Protein AF-A0A1A7YE66-F1 (afdb_monomer_lite)

Radius of gyration: 17.96 Å; chains: 1; bounding box: 40×34×47 Å

Organism: NCBI:txid60296

Sequence (87 aa):
RVLREIPAGEELSVWYSNALAQWYDIPTTATPTHDEKGEERYICWYCWRIFKYPNTLKAHVHFHCALSNGRGYVHSEQARGIESFSR

Structure (mmCIF, N/CA/C/O backbone):
data_AF-A0A1A7YE66-F1
#
_entry.id   AF-A0A1A7YE66-F1
#
loop_
_atom_site.group_PDB
_atom_site.id
_atom_site.type_symbol
_atom_site.label_atom_id
_atom_site.label_alt_id
_atom_site.label_comp_id
_atom_site.label_asym_id
_atom_site.label_entit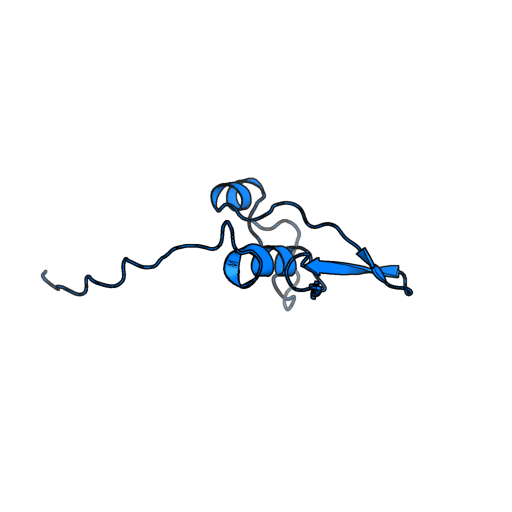y_id
_atom_site.label_seq_id
_atom_site.pdbx_PDB_ins_code
_atom_site.Cartn_x
_atom_site.Cartn_y
_atom_site.Cartn_z
_atom_site.occupancy
_atom_site.B_iso_or_equiv
_atom_site.auth_seq_id
_atom_site.auth_comp_id
_atom_site.auth_asym_id
_atom_site.auth_atom_id
_atom_site.pdbx_PDB_model_num
ATOM 1 N N . ARG A 1 1 ? -9.815 -15.206 4.008 1.00 85.62 1 ARG A N 1
ATOM 2 C CA . ARG A 1 1 ? -10.373 -15.640 5.314 1.00 85.62 1 ARG A CA 1
ATOM 3 C C . ARG A 1 1 ? -10.319 -14.469 6.275 1.00 85.62 1 ARG A C 1
ATOM 5 O O . ARG A 1 1 ? -9.402 -13.667 6.150 1.00 85.62 1 ARG A O 1
ATOM 12 N N . VAL A 1 2 ? -11.264 -14.384 7.199 1.00 88.50 2 VAL A N 1
ATOM 13 C CA . VAL A 1 2 ? -11.255 -13.369 8.256 1.00 88.50 2 VAL A CA 1
ATOM 14 C C . VAL A 1 2 ? -10.177 -13.732 9.289 1.00 88.50 2 VAL A C 1
ATOM 16 O O . VAL A 1 2 ? -9.986 -14.913 9.573 1.00 88.50 2 VAL A O 1
ATOM 19 N N . LEU A 1 3 ? -9.423 -12.743 9.779 1.00 88.12 3 LEU A N 1
ATOM 20 C CA . LEU A 1 3 ? -8.334 -12.944 10.754 1.00 88.12 3 LEU A CA 1
ATOM 21 C C . LEU A 1 3 ? -8.702 -12.497 12.178 1.00 88.12 3 LEU A C 1
ATOM 23 O O . LEU A 1 3 ? -7.985 -12.826 13.116 1.00 88.12 3 LEU A O 1
ATOM 27 N N . ARG A 1 4 ? -9.798 -11.748 12.330 1.00 91.62 4 ARG A N 1
ATOM 28 C CA . ARG A 1 4 ? -10.334 -11.233 13.596 1.00 91.62 4 ARG A CA 1
ATOM 29 C C . ARG A 1 4 ? -11.821 -10.937 13.454 1.00 91.62 4 ARG A C 1
ATOM 31 O O . ARG A 1 4 ? -12.292 -10.769 12.335 1.00 91.62 4 ARG A O 1
ATOM 38 N N . GLU A 1 5 ? -12.538 -10.792 14.554 1.00 93.06 5 GLU A N 1
ATOM 39 C CA . GLU A 1 5 ? -13.910 -10.281 14.508 1.00 93.06 5 GLU A CA 1
ATOM 40 C C . GLU A 1 5 ? -13.949 -8.858 13.919 1.00 93.06 5 GLU A C 1
ATOM 42 O O . GLU A 1 5 ? -13.036 -8.052 14.138 1.00 93.06 5 GLU A O 1
ATOM 47 N N . ILE A 1 6 ? -14.984 -8.573 13.124 1.00 91.44 6 ILE A N 1
ATOM 48 C CA . ILE A 1 6 ? -15.143 -7.305 12.405 1.00 91.44 6 ILE A CA 1
ATOM 49 C C . ILE A 1 6 ? -16.479 -6.672 12.818 1.00 91.44 6 ILE A C 1
ATOM 51 O O . ILE A 1 6 ? -17.531 -7.212 12.466 1.00 91.44 6 ILE A O 1
ATOM 55 N N . PRO A 1 7 ? -16.462 -5.553 13.564 1.00 94.00 7 PRO A N 1
ATOM 56 C CA . PRO A 1 7 ? -17.655 -4.785 13.893 1.00 94.00 7 PRO A CA 1
ATOM 57 C C . PRO A 1 7 ? -18.369 -4.235 12.654 1.00 94.00 7 PRO A C 1
ATOM 59 O O . PRO A 1 7 ? -17.755 -3.918 11.633 1.00 94.00 7 PRO A O 1
ATOM 62 N N . ALA A 1 8 ? -19.685 -4.064 12.765 1.00 93.38 8 ALA A N 1
ATOM 63 C CA . ALA A 1 8 ? -20.476 -3.438 11.714 1.00 93.38 8 ALA A CA 1
ATOM 64 C C . ALA A 1 8 ? -20.058 -1.971 11.510 1.00 93.38 8 ALA A C 1
ATOM 66 O O . ALA A 1 8 ? -19.918 -1.217 12.471 1.00 93.38 8 ALA A O 1
ATOM 67 N N . GLY A 1 9 ? -19.885 -1.572 10.247 1.00 93.12 9 GLY A N 1
ATOM 68 C CA . GLY A 1 9 ? -19.477 -0.215 9.870 1.00 93.12 9 GLY A CA 1
ATOM 69 C C . GLY A 1 9 ? -17.963 0.010 9.809 1.00 93.12 9 GLY A C 1
ATOM 70 O O . GLY A 1 9 ? -17.543 1.100 9.431 1.00 93.12 9 GLY A O 1
ATOM 71 N N . GLU A 1 10 ? -17.143 -0.993 10.136 1.00 93.31 10 GLU A N 1
ATOM 72 C CA . GLU A 1 10 ? -15.693 -0.914 9.946 1.00 93.31 10 GLU A CA 1
ATOM 73 C C . GLU A 1 10 ? -15.299 -1.122 8.471 1.00 93.31 10 GLU A C 1
ATOM 75 O O . GLU A 1 10 ? -15.869 -1.960 7.767 1.00 93.31 10 GLU A O 1
ATOM 80 N N . GLU A 1 11 ? -14.291 -0.383 8.000 1.00 90.06 11 GLU A N 1
ATOM 81 C CA . GLU A 1 11 ? -13.693 -0.608 6.685 1.00 90.06 11 GLU A CA 1
ATOM 82 C C . GLU A 1 11 ? -12.932 -1.943 6.647 1.00 90.06 11 GLU A C 1
ATOM 84 O O . GLU A 1 11 ? -12.065 -2.237 7.474 1.00 90.06 11 GLU A O 1
ATOM 89 N N . LEU A 1 12 ? -13.236 -2.757 5.637 1.00 90.00 12 LEU A N 1
ATOM 90 C CA . LEU A 1 12 ? -12.579 -4.040 5.432 1.00 90.00 12 LEU A CA 1
ATOM 91 C C . LEU A 1 12 ? -11.223 -3.844 4.751 1.00 90.00 12 LEU A C 1
ATOM 93 O O . LEU A 1 12 ? -11.145 -3.625 3.544 1.00 90.00 12 LEU A O 1
ATOM 97 N N . SER A 1 13 ? -10.141 -4.020 5.506 1.00 87.06 13 SER A N 1
ATOM 98 C CA . SER A 1 13 ? -8.801 -4.144 4.927 1.00 87.06 13 SER A CA 1
ATOM 99 C C . SER A 1 13 ? -8.538 -5.592 4.503 1.00 87.06 13 SER A C 1
ATOM 101 O O . SER A 1 13 ? -8.506 -6.514 5.320 1.00 87.06 13 SER A O 1
ATOM 103 N N . VAL A 1 14 ? -8.362 -5.809 3.198 1.00 90.06 14 VAL A N 1
ATOM 104 C CA . VAL A 1 14 ? -8.160 -7.142 2.611 1.00 90.06 14 VAL A CA 1
ATOM 105 C C . VAL A 1 14 ? -6.782 -7.233 1.969 1.00 90.06 14 VAL A C 1
ATOM 107 O O . VAL A 1 14 ? -6.317 -6.301 1.315 1.00 90.06 14 VAL A O 1
ATOM 110 N N . TRP A 1 15 ? -6.128 -8.381 2.143 1.00 91.81 15 TRP A N 1
ATOM 111 C CA . TRP A 1 15 ? -4.889 -8.704 1.448 1.00 91.81 15 TRP A CA 1
ATOM 112 C C . TRP A 1 15 ? -4.756 -10.204 1.199 1.00 91.81 15 TRP A C 1
ATOM 114 O O . TRP A 1 15 ? -5.431 -11.026 1.827 1.00 91.81 15 TRP A O 1
ATOM 124 N N . TYR A 1 16 ? -3.862 -10.554 0.281 1.00 90.31 16 TYR A N 1
ATOM 125 C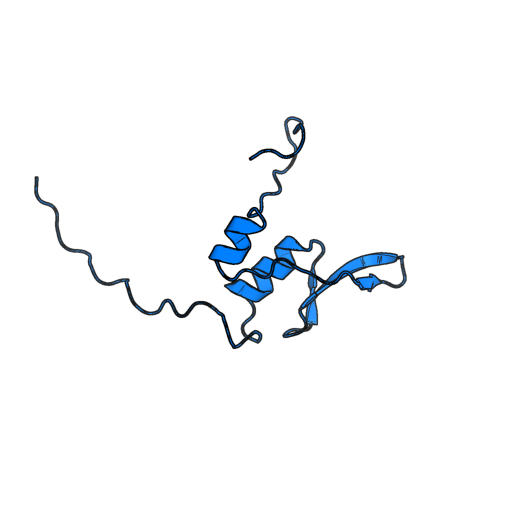 CA . TYR A 1 16 ? -3.479 -11.930 0.008 1.00 90.31 16 TYR A CA 1
ATOM 126 C C . TYR A 1 16 ? -2.861 -12.593 1.244 1.00 90.31 16 TYR A C 1
ATOM 128 O O . TYR A 1 16 ? -2.184 -11.956 2.054 1.00 90.31 16 TYR A O 1
ATOM 136 N N . SER A 1 17 ? -3.051 -13.907 1.371 1.00 90.56 17 SER A N 1
ATOM 137 C CA . SER A 1 17 ? -2.213 -14.703 2.270 1.00 90.56 17 SER A CA 1
ATOM 138 C C . SER A 1 17 ? -0.771 -14.723 1.755 1.00 90.56 17 SER A C 1
ATOM 140 O O . SER A 1 17 ? -0.543 -14.524 0.564 1.00 90.56 17 SER A O 1
ATOM 142 N N . ASN A 1 18 ? 0.207 -15.020 2.617 1.00 89.50 18 ASN A N 1
ATOM 143 C CA . ASN A 1 18 ? 1.611 -15.107 2.190 1.00 89.50 18 ASN A CA 1
ATOM 144 C C . ASN A 1 18 ? 1.811 -16.121 1.056 1.00 89.50 18 ASN A C 1
ATOM 146 O O . ASN A 1 18 ? 2.521 -15.828 0.101 1.00 89.50 18 ASN A O 1
ATOM 150 N N . ALA A 1 19 ? 1.140 -17.275 1.137 1.00 91.06 19 ALA A N 1
ATOM 151 C CA . ALA A 1 19 ? 1.176 -18.279 0.079 1.00 91.06 19 ALA A CA 1
ATOM 152 C C . ALA A 1 19 ? 0.639 -17.707 -1.240 1.00 91.06 19 ALA A C 1
ATOM 154 O O . ALA A 1 19 ? 1.311 -17.788 -2.258 1.00 91.06 19 ALA A O 1
ATOM 155 N N . LEU A 1 20 ? -0.530 -17.064 -1.218 1.00 90.81 20 LEU A N 1
ATOM 156 C CA . LEU A 1 20 ? -1.134 -16.525 -2.434 1.00 90.81 20 LEU A CA 1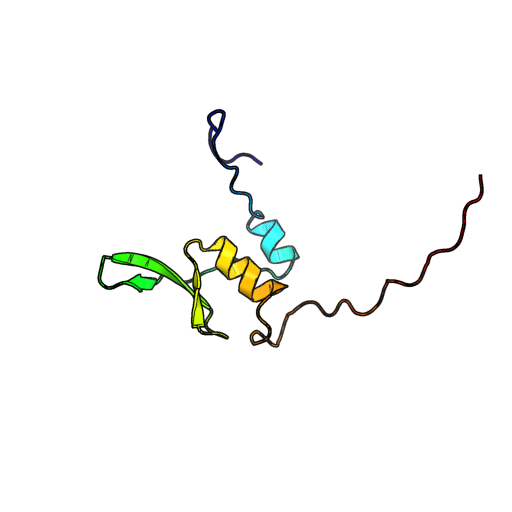
ATOM 157 C C . LEU A 1 20 ? -0.325 -15.353 -3.010 1.00 90.81 20 LEU A C 1
ATOM 159 O O . LEU A 1 20 ? -0.126 -15.287 -4.215 1.00 90.81 20 LEU A O 1
ATOM 163 N N . ALA A 1 21 ? 0.203 -14.473 -2.157 1.00 91.31 21 ALA A N 1
ATOM 164 C CA . ALA A 1 21 ? 1.080 -13.381 -2.570 1.00 91.31 21 ALA A CA 1
ATOM 165 C C . ALA A 1 21 ? 2.343 -13.905 -3.269 1.00 91.31 21 ALA A C 1
ATOM 167 O O . ALA A 1 21 ? 2.694 -13.412 -4.335 1.00 91.31 21 ALA A O 1
ATOM 168 N N . GLN A 1 22 ? 2.980 -14.941 -2.714 1.00 90.56 22 GLN A N 1
ATOM 169 C CA . GLN A 1 22 ? 4.151 -15.571 -3.320 1.00 90.56 22 GLN A CA 1
ATOM 17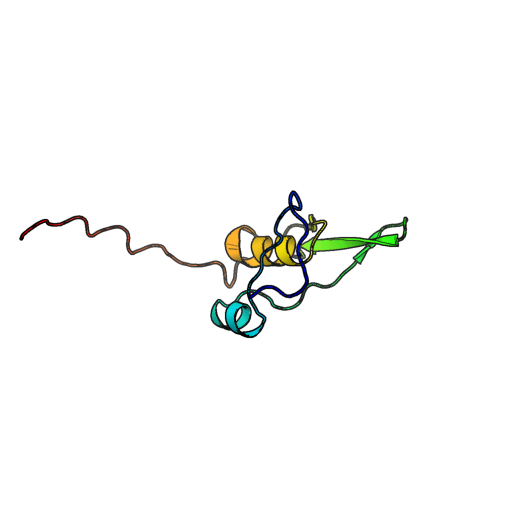0 C C . GLN A 1 22 ? 3.830 -16.204 -4.681 1.00 90.56 22 GLN A C 1
ATOM 172 O O . GLN A 1 22 ? 4.631 -16.086 -5.601 1.00 90.56 22 GLN A O 1
ATOM 177 N N . TRP A 1 23 ? 2.665 -16.844 -4.827 1.00 91.06 23 TRP A N 1
ATOM 178 C CA . TRP A 1 23 ? 2.226 -17.429 -6.101 1.00 91.06 23 TRP A CA 1
ATOM 179 C C . TRP A 1 23 ? 1.996 -16.386 -7.201 1.00 91.06 23 TRP A C 1
ATOM 181 O O . TRP A 1 23 ? 2.144 -16.707 -8.374 1.00 91.06 23 TRP A O 1
ATOM 191 N N . TYR A 1 24 ? 1.653 -15.151 -6.829 1.00 87.75 24 TYR A N 1
ATOM 192 C CA . TYR A 1 24 ? 1.489 -14.028 -7.755 1.00 87.75 24 TYR A CA 1
ATOM 193 C C . TYR A 1 24 ? 2.740 -13.148 -7.876 1.00 87.75 24 TYR A C 1
ATOM 195 O O . TYR A 1 24 ? 2.640 -12.033 -8.378 1.00 87.75 24 TYR A O 1
ATOM 203 N N . ASP A 1 25 ? 3.905 -13.590 -7.389 1.00 88.12 25 ASP A N 1
ATOM 204 C CA .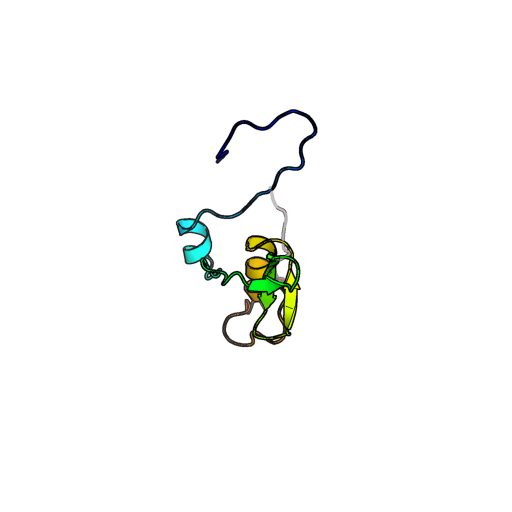 ASP A 1 25 ? 5.139 -12.786 -7.381 1.00 88.12 25 ASP A CA 1
ATOM 205 C C . ASP A 1 25 ? 4.977 -11.407 -6.701 1.00 88.12 25 ASP A C 1
ATOM 207 O O . ASP A 1 25 ? 5.668 -10.429 -7.009 1.00 88.12 25 ASP A O 1
ATOM 211 N N . ILE A 1 26 ? 4.056 -11.312 -5.740 1.00 88.12 26 ILE A N 1
ATOM 212 C CA . ILE A 1 26 ? 3.850 -10.114 -4.932 1.00 88.12 26 ILE A CA 1
ATOM 213 C C . ILE A 1 26 ? 4.833 -10.159 -3.755 1.00 88.12 26 ILE A C 1
ATOM 215 O O . ILE A 1 26 ? 4.849 -11.148 -3.012 1.00 88.12 26 ILE A O 1
ATOM 219 N N . PRO A 1 27 ? 5.620 -9.090 -3.514 1.00 86.75 27 PRO A N 1
ATOM 220 C CA . PRO A 1 27 ? 6.526 -9.032 -2.373 1.00 86.75 27 PRO A CA 1
ATOM 221 C C . PRO A 1 27 ? 5.793 -9.301 -1.054 1.00 86.75 27 PRO A C 1
ATOM 223 O O . PRO A 1 27 ? 4.804 -8.644 -0.725 1.00 86.75 27 PRO A O 1
ATOM 226 N N . THR A 1 28 ? 6.275 -10.269 -0.276 1.00 88.69 28 THR A N 1
ATOM 227 C CA . THR A 1 28 ? 5.683 -10.618 1.026 1.00 88.69 28 THR A CA 1
ATOM 228 C C . THR A 1 28 ? 6.202 -9.721 2.146 1.00 88.69 28 THR A C 1
ATOM 230 O O . THR A 1 28 ? 5.494 -9.487 3.130 1.00 88.69 28 THR A O 1
ATOM 233 N N . THR A 1 29 ? 7.392 -9.152 1.969 1.00 87.44 29 THR A N 1
ATOM 234 C CA . THR A 1 29 ? 8.065 -8.272 2.923 1.00 87.44 29 THR A CA 1
ATOM 235 C C . THR A 1 29 ? 7.900 -6.802 2.541 1.00 87.44 29 THR A C 1
ATOM 237 O O . THR A 1 29 ? 7.806 -6.436 1.372 1.00 87.44 29 THR A O 1
ATOM 240 N N . ALA A 1 30 ? 7.830 -5.949 3.557 1.00 88.25 30 ALA A N 1
ATOM 241 C CA . ALA A 1 30 ? 7.910 -4.503 3.431 1.00 88.25 30 ALA A CA 1
ATOM 242 C C . ALA A 1 30 ? 8.710 -4.009 4.634 1.00 88.25 30 ALA A C 1
ATOM 244 O O . ALA A 1 30 ? 8.367 -4.351 5.764 1.00 88.25 30 ALA A O 1
ATOM 245 N N . THR A 1 31 ? 9.790 -3.269 4.398 1.00 87.31 31 THR A N 1
ATOM 246 C CA . THR A 1 31 ? 10.625 -2.750 5.484 1.00 87.31 31 THR A CA 1
ATOM 247 C C . THR A 1 31 ? 9.941 -1.519 6.082 1.00 87.31 31 THR A C 1
ATOM 249 O O . THR A 1 31 ? 9.720 -0.557 5.338 1.00 87.31 31 THR A O 1
ATOM 252 N N . PRO A 1 32 ? 9.578 -1.532 7.376 1.00 89.19 32 PRO A N 1
ATOM 253 C CA . PRO A 1 32 ? 9.050 -0.351 8.037 1.00 89.19 32 PRO A CA 1
ATOM 254 C C . PRO A 1 32 ? 10.163 0.683 8.230 1.00 89.19 32 PRO A C 1
ATOM 256 O O . PRO A 1 32 ? 11.332 0.352 8.432 1.00 89.19 32 PRO A O 1
ATOM 259 N N . THR A 1 33 ? 9.782 1.949 8.163 1.00 89.94 33 THR A N 1
ATOM 260 C CA . THR A 1 33 ? 10.619 3.105 8.492 1.00 89.94 33 THR A CA 1
ATOM 261 C C . THR A 1 33 ? 9.857 3.968 9.486 1.00 89.94 33 THR A C 1
ATOM 263 O O . THR A 1 33 ? 8.633 4.013 9.421 1.00 89.94 33 THR A O 1
ATOM 266 N N . HIS A 1 34 ? 10.546 4.642 10.401 1.00 89.00 34 HIS A N 1
ATOM 267 C CA . HIS A 1 34 ? 9.904 5.552 11.350 1.00 89.00 34 HIS A CA 1
ATOM 268 C C . HIS A 1 34 ? 10.239 6.993 10.983 1.00 89.00 34 HIS A C 1
ATOM 270 O O . HIS A 1 34 ? 11.380 7.289 10.622 1.00 89.00 34 HIS A O 1
ATOM 276 N N . ASP A 1 35 ? 9.248 7.879 11.046 1.00 85.69 35 ASP A N 1
ATOM 277 C CA . ASP A 1 35 ? 9.505 9.313 10.950 1.00 85.69 35 ASP A CA 1
ATOM 278 C C . ASP A 1 35 ? 10.031 9.890 12.275 1.00 85.69 35 ASP A C 1
ATOM 280 O O . ASP A 1 35 ? 10.168 9.192 13.279 1.00 85.69 35 ASP A O 1
ATOM 284 N N . GLU A 1 36 ? 10.319 11.190 12.288 1.00 86.38 36 GLU A N 1
ATOM 285 C CA . GLU A 1 36 ? 10.815 11.917 13.466 1.00 86.38 36 GLU A CA 1
ATOM 286 C C . GLU A 1 36 ? 9.839 11.889 14.656 1.00 86.38 36 GLU A C 1
ATOM 288 O O . GLU A 1 36 ? 10.232 12.159 15.789 1.00 86.38 36 GLU A O 1
ATOM 293 N N . LYS A 1 37 ? 8.564 11.565 14.408 1.00 87.75 37 LYS A N 1
ATOM 294 C CA . LYS A 1 37 ? 7.515 11.427 15.425 1.00 87.75 37 LYS A CA 1
ATOM 295 C C . LYS A 1 37 ? 7.343 9.976 15.884 1.00 87.75 37 LYS A C 1
ATOM 297 O O . LYS A 1 37 ? 6.560 9.729 16.795 1.00 87.75 37 LYS A O 1
ATOM 302 N N . GLY A 1 38 ? 8.074 9.036 15.283 1.00 87.50 38 GLY A N 1
ATOM 303 C CA . GLY A 1 38 ? 7.987 7.602 15.550 1.00 87.50 38 GLY A CA 1
ATOM 304 C C . GLY A 1 38 ? 6.901 6.876 14.752 1.00 87.50 38 GLY A C 1
ATOM 305 O O . GLY A 1 38 ? 6.738 5.668 14.926 1.00 87.50 38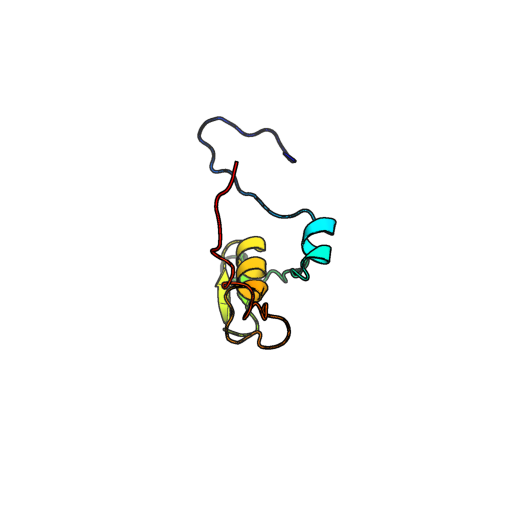 GLY A O 1
ATOM 306 N N . GLU A 1 39 ? 6.181 7.558 13.857 1.00 89.50 39 GLU A N 1
ATOM 307 C CA . GLU A 1 39 ? 5.109 6.941 13.075 1.00 89.50 39 GLU A CA 1
ATOM 308 C C . GLU A 1 39 ? 5.680 6.008 12.010 1.00 89.50 39 GLU A C 1
ATOM 310 O O . GLU A 1 39 ? 6.592 6.371 11.257 1.00 89.50 39 GLU A O 1
ATOM 315 N N . GLU A 1 40 ? 5.117 4.803 11.935 1.00 91.06 40 GLU A N 1
ATOM 316 C CA . GLU A 1 40 ? 5.521 3.802 10.957 1.00 91.06 40 GLU A CA 1
ATOM 317 C C . GLU A 1 40 ? 5.066 4.207 9.549 1.00 91.06 40 GLU A C 1
ATOM 319 O O . GLU A 1 40 ? 3.903 4.518 9.282 1.00 91.06 40 GLU A O 1
ATOM 324 N N . ARG A 1 41 ? 6.018 4.197 8.624 1.00 94.19 41 ARG A N 1
ATOM 325 C CA . ARG A 1 41 ? 5.859 4.553 7.221 1.00 94.19 41 ARG A CA 1
ATOM 326 C C . ARG A 1 41 ? 6.575 3.539 6.350 1.00 94.19 41 ARG A C 1
ATOM 328 O O . ARG A 1 41 ? 7.581 2.946 6.734 1.00 94.19 41 ARG A O 1
ATOM 335 N N . TYR A 1 42 ? 6.084 3.389 5.132 1.00 94.75 42 TYR A N 1
ATOM 336 C CA . TYR A 1 42 ? 6.597 2.425 4.171 1.00 94.75 42 TYR A CA 1
ATOM 337 C C . TYR A 1 42 ? 7.035 3.145 2.906 1.00 94.75 42 TYR A C 1
ATOM 339 O O . TYR A 1 42 ? 6.223 3.795 2.251 1.00 94.75 42 TYR A O 1
ATOM 347 N N . ILE A 1 43 ? 8.315 3.036 2.557 1.00 94.06 43 ILE A N 1
ATOM 348 C CA . ILE A 1 43 ? 8.901 3.771 1.434 1.00 94.06 43 ILE A CA 1
ATOM 349 C C . ILE A 1 43 ? 9.148 2.817 0.269 1.00 94.06 43 ILE A C 1
ATOM 351 O O . ILE A 1 43 ? 9.738 1.748 0.426 1.00 94.06 43 ILE A O 1
ATOM 355 N N . CYS A 1 44 ? 8.704 3.207 -0.925 1.00 93.12 44 CYS A N 1
ATOM 356 C CA . CYS A 1 44 ? 9.078 2.506 -2.145 1.00 93.12 44 CYS A CA 1
ATOM 357 C C . CYS A 1 44 ? 10.509 2.870 -2.539 1.00 93.12 44 CYS A C 1
ATOM 359 O O . CYS A 1 44 ? 10.766 4.005 -2.919 1.00 93.12 44 CYS A O 1
ATOM 361 N N . TRP A 1 45 ? 11.423 1.904 -2.540 1.00 90.50 45 TRP A N 1
ATOM 362 C CA . TRP A 1 45 ? 12.823 2.131 -2.923 1.00 90.50 45 TRP A CA 1
ATOM 363 C C . TRP A 1 45 ? 13.027 2.536 -4.389 1.00 90.50 45 TRP A C 1
ATOM 365 O O . TRP A 1 45 ? 14.060 3.101 -4.729 1.00 90.50 45 TRP A O 1
ATOM 375 N N . TYR A 1 46 ? 12.047 2.273 -5.256 1.00 91.19 46 TYR A N 1
ATOM 376 C CA . TYR A 1 46 ? 12.131 2.614 -6.677 1.00 91.19 46 TYR A CA 1
ATOM 377 C C . TYR A 1 46 ? 11.708 4.056 -6.970 1.00 91.19 46 TYR A C 1
ATOM 379 O O . TYR A 1 46 ? 12.310 4.713 -7.810 1.00 91.19 46 TYR A O 1
ATOM 387 N N . CYS A 1 47 ? 10.658 4.550 -6.304 1.00 93.62 47 CYS A N 1
ATOM 388 C CA . CYS A 1 47 ? 10.071 5.864 -6.601 1.00 93.62 47 CYS A CA 1
ATOM 389 C C . CYS A 1 47 ? 10.002 6.821 -5.406 1.00 93.62 47 CYS A C 1
ATOM 391 O O . CYS A 1 47 ? 9.478 7.924 -5.542 1.00 93.62 47 CYS A O 1
ATOM 393 N N . TRP A 1 48 ? 10.478 6.390 -4.238 1.00 93.56 48 TRP A N 1
ATOM 394 C CA . TRP A 1 48 ? 10.530 7.144 -2.982 1.00 93.56 48 TRP A CA 1
ATOM 395 C C . TRP A 1 48 ? 9.177 7.621 -2.436 1.00 93.56 48 TRP A C 1
ATOM 397 O O . TRP A 1 48 ? 9.125 8.397 -1.484 1.00 93.56 48 TRP A O 1
ATOM 407 N N . ARG A 1 49 ? 8.057 7.128 -2.984 1.00 94.50 49 ARG A N 1
ATOM 408 C CA . ARG A 1 49 ? 6.723 7.394 -2.431 1.00 94.50 49 ARG A CA 1
ATOM 409 C C . ARG A 1 49 ? 6.556 6.736 -1.066 1.00 94.50 49 ARG A C 1
ATOM 411 O O . ARG A 1 49 ? 7.007 5.610 -0.847 1.00 94.50 49 ARG A O 1
ATOM 418 N N . ILE A 1 50 ? 5.854 7.447 -0.191 1.00 94.12 50 ILE A N 1
ATOM 419 C CA . ILE A 1 50 ? 5.574 7.055 1.187 1.00 94.12 50 ILE A CA 1
ATOM 420 C C . ILE A 1 50 ? 4.141 6.531 1.275 1.00 94.12 50 ILE A C 1
ATOM 422 O O . ILE A 1 50 ? 3.205 7.161 0.783 1.00 94.12 50 ILE A O 1
ATOM 426 N N . PHE A 1 51 ? 3.973 5.396 1.941 1.00 94.19 51 PHE A N 1
ATOM 427 C CA . PHE A 1 51 ? 2.699 4.729 2.165 1.00 94.19 51 PHE A CA 1
ATOM 428 C C . PHE A 1 51 ? 2.473 4.517 3.662 1.00 94.19 51 PHE A C 1
ATOM 430 O O . PHE A 1 51 ? 3.412 4.250 4.411 1.00 94.19 51 PHE A O 1
ATOM 437 N N . LYS A 1 52 ? 1.210 4.613 4.090 1.00 91.69 52 LYS A N 1
ATOM 438 C CA . LYS A 1 52 ? 0.801 4.393 5.486 1.00 91.69 52 LYS A CA 1
ATOM 439 C C . LYS A 1 52 ? 0.780 2.911 5.873 1.00 91.69 52 LYS A C 1
ATOM 441 O O . LYS A 1 52 ? 1.020 2.576 7.022 1.00 91.69 52 LYS A O 1
ATOM 446 N N . TYR A 1 53 ? 0.480 2.027 4.922 1.00 91.38 53 TYR A N 1
ATOM 447 C CA . TYR A 1 53 ? 0.286 0.601 5.183 1.00 91.38 53 TYR A CA 1
ATOM 448 C C . TYR A 1 53 ? 1.220 -0.261 4.320 1.00 91.38 53 TYR A C 1
ATOM 450 O O . TYR A 1 53 ? 1.422 0.053 3.139 1.00 91.38 53 TYR A O 1
ATOM 458 N N . PRO A 1 54 ? 1.720 -1.395 4.849 1.00 92.69 54 PRO A N 1
ATOM 459 C CA . PRO A 1 54 ? 2.662 -2.257 4.136 1.00 92.69 54 PRO A CA 1
ATOM 460 C C . PRO A 1 54 ? 2.050 -2.850 2.865 1.00 92.69 54 PRO A C 1
ATOM 462 O O . PRO A 1 54 ? 2.717 -2.967 1.841 1.00 92.69 54 PRO A O 1
ATOM 465 N N . ASN A 1 55 ? 0.767 -3.213 2.907 1.00 93.56 55 ASN A N 1
ATOM 466 C CA . ASN A 1 55 ? 0.085 -3.842 1.775 1.00 93.56 55 ASN A CA 1
ATOM 467 C C . ASN A 1 55 ? -0.121 -2.867 0.612 1.00 93.56 55 ASN A C 1
ATOM 469 O O . ASN A 1 55 ? 0.034 -3.253 -0.544 1.00 93.56 55 ASN A O 1
ATOM 473 N N . THR A 1 56 ? -0.363 -1.587 0.902 1.00 92.44 56 THR A N 1
ATOM 474 C CA . THR A 1 56 ? -0.441 -0.548 -0.131 1.00 92.44 56 THR A CA 1
ATOM 475 C C . THR A 1 56 ? 0.909 -0.353 -0.822 1.00 92.44 56 THR A C 1
ATOM 477 O O . THR A 1 56 ? 0.946 -0.221 -2.044 1.00 92.44 56 THR A O 1
ATOM 480 N N . LEU A 1 57 ? 2.022 -0.410 -0.076 1.00 94.38 57 LEU A N 1
ATOM 481 C CA . LEU A 1 57 ? 3.361 -0.392 -0.673 1.00 94.38 57 LEU A CA 1
ATOM 482 C C . LEU A 1 57 ? 3.594 -1.625 -1.562 1.00 94.38 57 LEU A C 1
ATOM 484 O O . LEU A 1 57 ? 4.042 -1.478 -2.697 1.00 94.38 57 LEU A O 1
ATOM 488 N N . LYS A 1 58 ? 3.283 -2.832 -1.075 1.00 93.12 58 LYS A N 1
ATOM 489 C CA . LYS A 1 58 ? 3.453 -4.078 -1.848 1.00 93.12 58 LYS A CA 1
ATOM 490 C C . LYS A 1 58 ? 2.659 -4.039 -3.156 1.00 93.12 58 LYS A C 1
ATOM 492 O O . LYS A 1 58 ? 3.205 -4.356 -4.210 1.00 93.12 58 LYS A O 1
ATOM 497 N N . ALA A 1 59 ? 1.401 -3.591 -3.097 1.00 91.56 59 ALA A N 1
ATOM 498 C CA . ALA A 1 59 ? 0.561 -3.392 -4.275 1.00 91.56 59 ALA A CA 1
ATOM 499 C C . ALA A 1 59 ? 1.177 -2.373 -5.237 1.00 91.56 59 ALA A C 1
ATOM 501 O O . ALA A 1 59 ? 1.243 -2.611 -6.440 1.00 91.56 59 ALA A O 1
ATOM 502 N N . HIS A 1 60 ? 1.665 -1.250 -4.708 1.00 92.75 60 HIS A N 1
ATOM 503 C CA . HIS A 1 60 ? 2.318 -0.239 -5.519 1.00 92.75 60 HIS A CA 1
ATOM 504 C C . HIS A 1 60 ? 3.529 -0.808 -6.260 1.00 92.75 60 HIS A C 1
ATOM 506 O O . HIS A 1 60 ? 3.599 -0.654 -7.473 1.00 92.75 60 HIS A O 1
ATOM 512 N N . VAL A 1 61 ? 4.446 -1.483 -5.561 1.00 91.50 61 VAL A N 1
ATOM 513 C CA . VAL A 1 61 ? 5.659 -2.058 -6.163 1.00 91.50 61 VAL A CA 1
ATOM 514 C C . VAL A 1 61 ? 5.314 -3.019 -7.299 1.00 91.50 61 VAL A C 1
ATOM 516 O O . VAL A 1 61 ? 5.920 -2.933 -8.361 1.00 91.50 61 VAL A O 1
ATOM 519 N N . HIS A 1 62 ? 4.324 -3.889 -7.098 1.00 89.81 62 HIS A N 1
ATOM 520 C CA . HIS A 1 62 ? 3.992 -4.925 -8.072 1.00 89.81 62 HIS A CA 1
ATOM 521 C C . HIS A 1 62 ? 3.141 -4.410 -9.253 1.00 89.81 62 HIS A C 1
ATOM 523 O O . HIS A 1 62 ? 3.431 -4.744 -10.398 1.00 89.81 62 HIS A O 1
ATOM 529 N N . PHE A 1 63 ? 2.116 -3.583 -9.006 1.00 88.50 63 PHE A N 1
ATOM 530 C CA . PHE A 1 63 ? 1.131 -3.202 -10.034 1.00 88.50 63 PHE A CA 1
ATOM 531 C C . PHE A 1 63 ? 1.303 -1.789 -10.603 1.00 88.50 63 PHE A C 1
ATOM 533 O O . PHE A 1 63 ? 0.856 -1.517 -11.714 1.00 88.50 63 PHE A O 1
ATOM 540 N N . HIS A 1 64 ? 1.886 -0.858 -9.844 1.00 88.94 64 HIS A N 1
ATOM 541 C CA . HIS A 1 64 ? 1.795 0.576 -10.160 1.00 88.94 64 HIS A CA 1
ATOM 542 C C . HIS A 1 64 ? 3.142 1.293 -10.249 1.00 88.94 64 HIS A C 1
ATOM 544 O O . HIS A 1 64 ? 3.209 2.432 -10.714 1.00 88.94 64 HIS A O 1
ATOM 550 N N . CYS A 1 65 ? 4.221 0.681 -9.772 1.00 91.44 65 CYS A N 1
ATOM 551 C CA . CYS A 1 65 ? 5.520 1.317 -9.731 1.00 91.44 65 CYS A CA 1
ATOM 552 C C . CYS A 1 65 ? 6.209 1.184 -11.087 1.00 91.44 65 CYS A C 1
ATOM 554 O O . CYS A 1 65 ? 6.909 0.210 -11.349 1.00 91.44 65 CYS A O 1
ATOM 556 N N . ALA A 1 66 ? 6.067 2.211 -11.923 1.00 86.25 66 ALA A N 1
ATOM 557 C CA . ALA A 1 66 ? 6.736 2.285 -13.223 1.00 86.25 66 ALA A CA 1
ATOM 558 C C . ALA A 1 66 ? 8.274 2.180 -13.132 1.00 86.25 66 ALA A C 1
ATOM 560 O O . ALA A 1 66 ? 8.926 1.819 -14.102 1.00 86.25 66 ALA A O 1
ATOM 561 N N . LEU A 1 67 ? 8.859 2.480 -11.965 1.00 85.50 67 LEU A N 1
ATOM 562 C CA . LEU A 1 67 ? 10.304 2.410 -11.723 1.00 85.50 67 LEU A CA 1
ATOM 563 C C . LEU A 1 67 ? 10.767 1.048 -11.173 1.00 85.50 67 LEU A C 1
ATOM 565 O O . LEU A 1 67 ? 11.967 0.808 -11.080 1.00 85.50 67 LEU A O 1
ATOM 569 N N . SER A 1 68 ? 9.850 0.130 -10.844 1.00 81.25 68 SER A N 1
ATOM 570 C CA . SER A 1 68 ? 10.160 -1.217 -10.331 1.00 81.25 68 SER A CA 1
ATOM 571 C C . SER A 1 68 ? 10.578 -2.200 -11.444 1.00 81.25 68 SER A C 1
ATOM 573 O O . SER A 1 68 ? 10.288 -3.393 -11.364 1.00 81.25 68 SER A O 1
ATOM 575 N N . ASN A 1 69 ? 11.222 -1.702 -12.504 1.00 65.19 69 ASN A N 1
ATOM 576 C CA . ASN A 1 69 ? 11.260 -2.245 -13.869 1.00 65.19 69 ASN A CA 1
ATOM 577 C C . ASN A 1 69 ? 11.985 -3.604 -14.058 1.00 65.19 69 ASN A C 1
ATOM 579 O O . ASN A 1 69 ? 12.925 -3.716 -14.842 1.00 65.19 69 ASN A O 1
ATOM 583 N N . GLY A 1 70 ? 11.530 -4.660 -13.379 1.00 57.75 70 GLY A N 1
ATOM 584 C CA . GLY A 1 70 ? 12.046 -6.022 -13.539 1.00 57.75 70 GLY A CA 1
ATOM 585 C C . GLY A 1 70 ? 11.060 -7.166 -13.288 1.00 57.75 70 GLY A C 1
ATOM 586 O O . GLY A 1 70 ? 11.412 -8.298 -13.599 1.00 57.75 70 GLY A O 1
ATOM 587 N N . ARG A 1 71 ? 9.852 -6.924 -12.747 1.00 55.09 71 ARG A N 1
ATOM 588 C CA . ARG A 1 71 ? 8.816 -7.971 -12.553 1.00 55.09 71 ARG A CA 1
ATOM 589 C C . ARG A 1 71 ? 7.365 -7.479 -12.688 1.00 55.09 71 ARG A C 1
ATOM 591 O O . ARG A 1 71 ? 6.439 -8.181 -12.300 1.00 55.09 71 ARG A O 1
ATOM 598 N N . GLY A 1 72 ? 7.164 -6.274 -13.222 1.00 48.66 72 GLY A N 1
ATOM 599 C CA . GLY A 1 72 ? 5.832 -5.734 -13.491 1.00 48.66 72 GLY A CA 1
ATOM 600 C C . GLY A 1 72 ? 5.213 -6.441 -14.693 1.00 48.66 72 GLY A C 1
ATOM 601 O O . GLY A 1 72 ? 5.680 -6.265 -15.812 1.00 48.66 72 GLY A O 1
ATOM 602 N N . TYR A 1 73 ? 4.213 -7.271 -14.415 1.00 50.06 73 TYR A N 1
ATOM 603 C CA . TYR A 1 73 ? 3.215 -7.853 -15.314 1.00 50.06 73 TYR A CA 1
ATOM 604 C C . TYR A 1 73 ? 3.300 -7.407 -16.792 1.00 50.06 73 TYR A C 1
ATOM 606 O O . TYR A 1 73 ? 2.753 -6.377 -17.188 1.00 50.06 73 TYR A O 1
ATOM 614 N N . VAL A 1 74 ? 3.939 -8.226 -17.632 1.00 47.44 74 VAL A N 1
ATOM 615 C CA . VAL A 1 74 ? 3.744 -8.174 -19.087 1.00 47.44 74 VAL A CA 1
ATOM 616 C C . VAL A 1 74 ? 2.433 -8.909 -19.374 1.00 47.44 74 VAL A C 1
ATOM 618 O O . VAL A 1 74 ? 2.415 -10.123 -19.534 1.00 47.44 74 VAL A O 1
ATOM 621 N N . HIS A 1 75 ? 1.312 -8.188 -19.373 1.00 46.44 75 HIS A N 1
ATOM 622 C CA . HIS A 1 75 ? 0.062 -8.662 -19.982 1.00 46.44 75 HIS A CA 1
ATOM 623 C C . HIS A 1 75 ? -0.385 -7.686 -21.072 1.00 46.44 75 HIS A C 1
ATOM 625 O O . HIS A 1 75 ? -1.476 -7.122 -21.072 1.00 46.44 75 HIS A O 1
ATOM 631 N N . SER A 1 76 ? 0.512 -7.478 -22.024 1.00 46.47 76 SER A N 1
ATOM 632 C CA . SER A 1 76 ? 0.161 -7.474 -23.441 1.00 46.47 76 SER A CA 1
ATOM 633 C C . SER A 1 76 ? 0.455 -8.913 -23.884 1.00 46.47 76 SER A C 1
ATOM 635 O O . SER A 1 76 ? 1.610 -9.303 -23.844 1.00 46.47 76 SER A O 1
ATOM 637 N N . GLU A 1 77 ? -0.473 -9.823 -24.160 1.00 47.72 77 GLU A N 1
ATOM 638 C CA . GLU A 1 77 ? -1.553 -9.761 -25.134 1.00 47.72 77 GLU A CA 1
ATOM 639 C C . GLU A 1 77 ? -2.531 -10.927 -24.859 1.00 47.72 77 GLU A C 1
ATOM 641 O O . GLU A 1 77 ? -2.207 -12.075 -25.129 1.00 47.72 77 GLU A O 1
ATOM 646 N N . GLN A 1 78 ? -3.748 -10.673 -24.370 1.00 48.00 78 GLN A N 1
ATOM 647 C CA . GLN A 1 78 ? -4.881 -11.588 -24.616 1.00 48.00 78 GLN A CA 1
ATOM 648 C C . GLN A 1 78 ? -6.211 -10.829 -24.502 1.00 48.00 78 GLN A C 1
ATOM 650 O O . GLN A 1 78 ? -7.121 -11.189 -23.765 1.00 48.00 78 GLN A O 1
ATOM 655 N N . ALA A 1 79 ? -6.310 -9.726 -25.243 1.00 41.59 79 ALA A N 1
ATOM 656 C CA . ALA A 1 79 ? -7.564 -9.030 -25.512 1.00 41.59 79 ALA A CA 1
ATOM 657 C C . ALA A 1 79 ? -7.838 -9.038 -27.023 1.00 41.59 79 ALA A C 1
ATOM 659 O O . ALA A 1 79 ? -7.973 -7.991 -27.646 1.00 41.59 79 ALA A O 1
ATOM 660 N N . ARG A 1 80 ? -7.889 -10.228 -27.633 1.00 45.94 80 ARG A N 1
ATOM 661 C CA . ARG A 1 80 ? -8.583 -10.463 -28.910 1.00 45.94 80 ARG A CA 1
ATOM 662 C C . ARG A 1 80 ? -9.205 -11.855 -28.883 1.00 45.94 80 ARG A C 1
ATOM 664 O O . ARG A 1 80 ? -8.501 -12.854 -28.933 1.00 45.94 80 ARG A O 1
ATOM 671 N N . GLY A 1 81 ? -10.527 -11.878 -28.775 1.00 36.03 81 GLY A N 1
ATOM 672 C CA . GLY A 1 81 ? -11.343 -13.086 -28.794 1.00 36.03 81 GLY A CA 1
ATOM 673 C C . GLY A 1 81 ? -12.798 -12.793 -28.442 1.00 36.03 81 GLY A C 1
ATOM 674 O O . GLY A 1 81 ? -13.385 -13.493 -27.629 1.00 36.03 81 GLY A O 1
ATOM 675 N N . ILE A 1 82 ? -13.356 -11.711 -28.994 1.00 49.09 82 ILE A N 1
ATOM 676 C CA . ILE A 1 82 ? -14.805 -11.601 -29.170 1.00 49.09 82 ILE A CA 1
ATOM 677 C C . ILE A 1 82 ? -15.086 -12.375 -30.453 1.00 49.09 82 ILE A C 1
ATOM 679 O O . ILE A 1 82 ? -14.654 -11.911 -31.499 1.00 49.09 82 ILE A O 1
ATOM 683 N N . GLU A 1 83 ? -15.718 -13.542 -30.339 1.00 44.66 83 GLU A N 1
ATOM 684 C CA . GLU A 1 83 ? -16.424 -14.326 -31.373 1.00 44.66 83 GLU A CA 1
ATOM 685 C C . GLU A 1 83 ? -16.739 -15.685 -30.712 1.00 44.66 83 GLU A C 1
ATOM 687 O O . GLU A 1 83 ? -15.832 -16.356 -30.243 1.00 44.66 83 GLU A O 1
ATOM 692 N N . SER A 1 84 ? -17.954 -16.198 -30.550 1.00 41.19 84 SER A N 1
ATOM 693 C CA . SER A 1 84 ? -19.289 -15.811 -30.983 1.00 41.19 84 SER A CA 1
ATOM 694 C C . SER A 1 84 ? -20.292 -16.590 -30.124 1.00 41.19 84 SER A C 1
ATOM 696 O O . SER A 1 84 ? -20.009 -17.693 -29.658 1.00 41.19 84 SER A O 1
ATOM 698 N N . PHE A 1 85 ? -21.490 -16.033 -29.951 1.00 39.09 85 PHE A N 1
ATOM 699 C CA . PHE A 1 85 ? -22.672 -16.798 -29.563 1.00 39.09 85 PHE A CA 1
ATOM 700 C C . PHE A 1 85 ? -22.845 -18.010 -30.488 1.00 39.09 85 PHE A C 1
ATOM 702 O O . PHE A 1 85 ? -22.875 -17.839 -31.706 1.00 39.09 85 PHE A O 1
ATOM 709 N N . SER A 1 86 ? -23.094 -19.192 -29.929 1.00 36.47 86 SER A N 1
ATOM 710 C CA . SER A 1 86 ? -24.225 -20.020 -30.354 1.00 36.47 86 SER A CA 1
ATOM 711 C C . SER A 1 86 ? -24.550 -21.092 -29.322 1.00 36.47 86 SER A C 1
ATOM 713 O O . SER A 1 86 ? -23.720 -21.500 -28.516 1.00 36.47 86 SER A O 1
ATOM 715 N N . ARG A 1 87 ? -25.837 -21.394 -29.341 1.00 38.66 87 ARG A N 1
ATOM 716 C CA . ARG A 1 87 ? -26.694 -22.074 -28.382 1.00 38.66 87 ARG A CA 1
ATOM 717 C C . ARG A 1 87 ? -26.580 -23.589 -28.466 1.00 38.66 87 ARG A C 1
ATOM 719 O O . ARG A 1 87 ? -26.282 -24.075 -29.578 1.00 38.66 87 ARG A O 1
#

pLDDT: mean 80.86, std 18.57, range [36.03, 94.75]

Secondary structure (DSSP, 8-state):
---S---TT--------HHHHHHTT------EEE-TT--EEEE-TTT--EESSHHHHHHIIIII-TT-TTSS----S----------

InterPro domains:
  IPR013087 Zinc finger C2H2-type [PS00028] (44-64)
  IPR013087 Zinc finger C2H2-type [PS50157] (42-64)
  IPR036236 Zinc finger C2H2 superfamily [SSF57667] (38-65)
  IPR046341 SET domain superfamily [G3DSA:2.170.270.10] (1-35)

Foldseek 3Di:
DDPDDDDPPDDDDDDDDPVVCVVVVQDPDFDWDADPVRQTWTADPQPRDIDNDRRVSSCCLAAPRPRVPDHHDPPPDDPDDPDDDDD